Protein AF-C9RCZ6-F1 (afdb_monomer)

Radius of gyration: 12.78 Å; Cα contacts (8 Å, |Δi|>4): 99; chains: 1; bounding box: 27×32×33 Å

Solvent-accessible surface area (backbone atoms only — not comparable to full-atom values): 5476 Å² total; per-residue (Å²): 134,64,62,66,59,31,49,54,52,7,53,53,49,14,51,50,38,60,77,70,67,48,54,63,69,59,54,44,51,55,48,53,49,29,55,73,57,72,38,39,65,66,64,40,53,54,50,32,50,40,36,35,74,65,47,84,93,63,54,72,70,58,26,54,40,31,37,53,51,34,52,51,60,74,66,54,89,61,92,62,55,47,70,51,38,52,48,14,52,55,46,9,52,51,51,45,65,67,75,111

Sequence (100 aa):
MDWEIILREAEGMARCFKQNGVDLNEAKKVLDYYVYKRFDEEAMACYLQTMASNPPLRSKKTQGYYQKLRDLWLNWNTGLKGRDKARAWGWAIRLAKAGG

pLDDT: mean 92.48, std 7.76, range [49.47, 97.88]

Structure (mmCIF, N/CA/C/O backbone):
data_AF-C9RCZ6-F1
#
_entry.id   AF-C9RCZ6-F1
#
loop_
_atom_site.group_PDB
_atom_site.id
_atom_site.type_symbol
_atom_site.label_atom_id
_atom_site.label_alt_id
_atom_s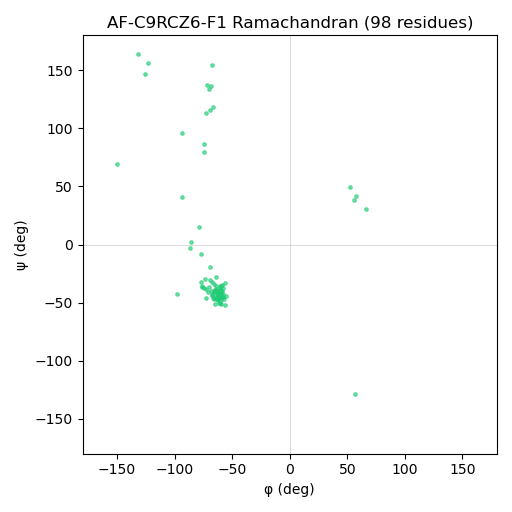ite.label_comp_id
_atom_site.label_asym_id
_atom_site.label_entity_id
_atom_site.label_seq_id
_atom_site.pdbx_PDB_ins_code
_atom_site.Cartn_x
_atom_site.Cartn_y
_atom_site.Cartn_z
_atom_site.occupancy
_atom_site.B_iso_or_equiv
_atom_site.auth_seq_id
_atom_site.auth_comp_id
_atom_site.auth_asym_id
_atom_site.auth_atom_id
_atom_site.pdbx_PDB_model_num
ATOM 1 N N . MET A 1 1 ? 15.276 -0.996 -15.294 1.00 62.69 1 MET A N 1
ATOM 2 C CA . MET A 1 1 ? 14.458 -0.486 -14.175 1.00 62.69 1 MET A CA 1
ATOM 3 C C . MET A 1 1 ? 14.030 0.904 -14.569 1.00 62.69 1 MET A C 1
ATOM 5 O O . MET A 1 1 ? 14.900 1.751 -14.720 1.00 62.69 1 MET A O 1
ATOM 9 N N . ASP A 1 2 ? 12.743 1.092 -14.830 1.00 86.25 2 ASP A N 1
ATOM 10 C CA . ASP A 1 2 ? 12.213 2.366 -15.306 1.00 86.25 2 ASP A CA 1
ATOM 11 C C . ASP A 1 2 ? 11.725 3.183 -14.105 1.00 86.25 2 ASP A C 1
ATOM 13 O O . ASP A 1 2 ? 10.642 2.962 -13.555 1.00 86.25 2 ASP A O 1
ATOM 17 N N . TRP A 1 3 ? 12.602 4.065 -13.630 1.00 92.06 3 TRP A N 1
ATOM 18 C CA . TRP A 1 3 ? 12.314 4.918 -12.483 1.00 92.06 3 TRP A CA 1
ATOM 19 C C . TRP A 1 3 ? 11.174 5.899 -12.756 1.00 92.06 3 TRP A C 1
ATOM 21 O O . TRP A 1 3 ? 10.460 6.243 -11.815 1.00 92.06 3 TRP A O 1
ATOM 31 N N . GLU A 1 4 ? 10.957 6.301 -14.010 1.00 94.44 4 GLU A N 1
ATOM 32 C CA . GLU A 1 4 ? 9.866 7.206 -14.370 1.00 94.44 4 GLU A CA 1
ATOM 33 C C . GLU A 1 4 ? 8.514 6.526 -14.165 1.00 94.44 4 GLU A C 1
ATOM 35 O O . GLU A 1 4 ? 7.620 7.103 -13.546 1.00 94.44 4 GLU A O 1
ATOM 40 N N . ILE A 1 5 ? 8.380 5.261 -14.584 1.00 95.12 5 ILE A N 1
ATOM 41 C CA . ILE A 1 5 ? 7.155 4.486 -14.343 1.00 95.12 5 ILE A CA 1
ATOM 42 C C . ILE A 1 5 ? 6.917 4.316 -12.837 1.00 95.12 5 ILE A C 1
ATOM 44 O O . ILE A 1 5 ? 5.805 4.550 -12.368 1.00 95.12 5 ILE A O 1
ATOM 48 N N . ILE A 1 6 ? 7.948 3.957 -12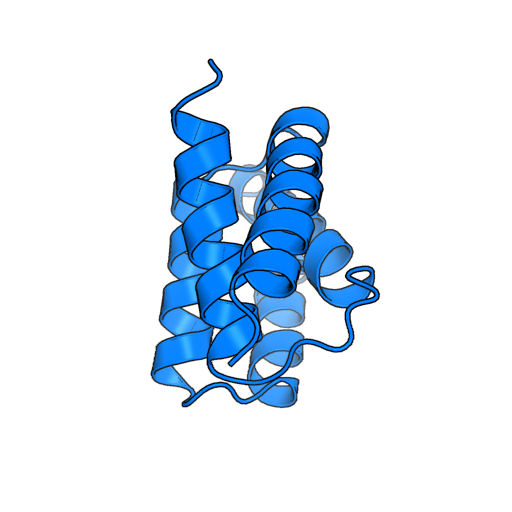.063 1.00 96.50 6 ILE A N 1
ATOM 49 C CA . ILE A 1 6 ? 7.831 3.782 -10.603 1.00 96.50 6 ILE A CA 1
ATOM 50 C C . ILE A 1 6 ? 7.340 5.064 -9.925 1.00 96.50 6 ILE A C 1
ATOM 52 O O . ILE A 1 6 ? 6.460 5.000 -9.065 1.00 96.50 6 ILE A O 1
ATOM 56 N N . LEU A 1 7 ? 7.901 6.218 -10.290 1.00 96.56 7 LEU A N 1
ATOM 57 C CA . LEU A 1 7 ? 7.531 7.502 -9.697 1.00 96.56 7 LEU A CA 1
ATOM 58 C C . LEU A 1 7 ? 6.133 7.951 -10.133 1.00 96.56 7 LEU A C 1
ATOM 60 O O . LEU A 1 7 ? 5.348 8.363 -9.284 1.00 96.56 7 LEU A O 1
ATOM 64 N N . ARG A 1 8 ? 5.770 7.778 -11.409 1.00 96.44 8 ARG A N 1
ATOM 65 C CA . ARG A 1 8 ? 4.421 8.082 -11.909 1.00 96.44 8 ARG A CA 1
ATOM 66 C C . ARG A 1 8 ? 3.344 7.275 -11.180 1.00 96.44 8 ARG A C 1
ATOM 68 O O . ARG A 1 8 ? 2.322 7.819 -10.762 1.00 96.44 8 ARG A O 1
ATOM 75 N N . GLU A 1 9 ? 3.578 5.977 -11.002 1.00 97.19 9 GLU A N 1
ATOM 76 C CA . GLU A 1 9 ? 2.686 5.092 -10.243 1.00 97.19 9 GLU A CA 1
ATOM 77 C C . GLU A 1 9 ? 2.625 5.495 -8.762 1.00 97.19 9 GLU A C 1
ATOM 79 O O . GLU A 1 9 ? 1.549 5.523 -8.159 1.00 97.19 9 GLU A O 1
ATOM 84 N N . ALA A 1 10 ? 3.768 5.873 -8.181 1.00 97.12 10 ALA A N 1
ATOM 85 C CA . ALA A 1 10 ? 3.842 6.356 -6.809 1.00 97.12 10 ALA A CA 1
ATOM 86 C C . ALA A 1 10 ? 3.033 7.642 -6.591 1.00 97.12 10 ALA A C 1
ATOM 88 O O . ALA A 1 10 ? 2.330 7.758 -5.589 1.00 97.12 10 ALA A O 1
ATOM 89 N N . GLU A 1 11 ? 3.097 8.599 -7.515 1.00 96.75 11 GLU A N 1
ATOM 90 C CA . GLU A 1 11 ? 2.312 9.836 -7.462 1.00 96.75 11 GLU A CA 1
ATOM 91 C C . GLU A 1 11 ? 0.809 9.562 -7.529 1.00 96.75 11 GLU A C 1
ATOM 93 O O . GLU A 1 11 ? 0.037 10.132 -6.751 1.00 96.75 11 GLU A O 1
ATOM 98 N N . GLY A 1 12 ? 0.389 8.665 -8.427 1.00 96.12 12 GLY A N 1
ATOM 99 C CA . GLY A 1 12 ? -0.998 8.213 -8.521 1.00 96.12 12 GLY A CA 1
ATOM 100 C C . GLY A 1 12 ? 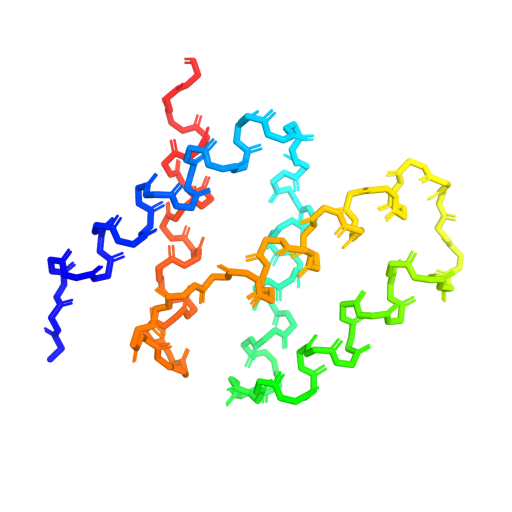-1.487 7.632 -7.197 1.00 96.12 12 GLY A C 1
ATOM 101 O O . GLY A 1 12 ? -2.479 8.104 -6.637 1.00 96.12 12 GLY A O 1
ATOM 102 N N . MET A 1 13 ? -0.734 6.682 -6.642 1.00 97.25 13 MET A N 1
ATOM 103 C CA . MET A 1 13 ? -1.077 6.048 -5.371 1.00 97.25 13 MET A CA 1
ATOM 104 C C . MET A 1 13 ? -1.026 7.031 -4.186 1.00 97.25 13 MET A C 1
ATOM 106 O O . MET A 1 13 ? -1.865 6.964 -3.288 1.00 97.25 13 MET A O 1
ATOM 110 N N . ALA A 1 14 ? -0.112 8.007 -4.194 1.00 97.00 14 ALA A N 1
ATOM 111 C CA . ALA A 1 14 ? -0.048 9.050 -3.169 1.00 97.00 14 ALA A CA 1
ATOM 112 C C . ALA A 1 14 ? -1.323 9.906 -3.143 1.00 97.00 14 ALA A C 1
ATOM 114 O O . ALA A 1 14 ? -1.843 10.209 -2.065 1.00 97.00 14 ALA A O 1
ATOM 115 N N . ARG A 1 15 ? -1.858 10.270 -4.318 1.00 95.62 15 ARG A N 1
ATOM 116 C CA . ARG A 1 15 ? -3.156 10.958 -4.424 1.00 95.62 15 ARG A CA 1
ATOM 117 C C . ARG A 1 15 ? -4.281 10.089 -3.869 1.00 95.62 15 ARG A C 1
ATOM 119 O O . ARG A 1 15 ? -5.085 10.586 -3.082 1.00 95.62 15 ARG A O 1
ATOM 126 N N . CYS A 1 16 ? -4.293 8.797 -4.198 1.00 95.44 16 CYS A N 1
ATOM 127 C CA . CYS A 1 16 ? -5.281 7.858 -3.674 1.00 95.44 16 CYS A CA 1
ATOM 128 C C . CYS A 1 16 ? -5.238 7.752 -2.142 1.00 95.44 16 CYS A C 1
ATOM 130 O O . CYS A 1 16 ? -6.296 7.787 -1.512 1.00 95.44 16 CYS A O 1
ATOM 132 N N . PHE A 1 17 ? -4.051 7.686 -1.524 1.00 94.88 17 PHE A N 1
ATOM 133 C CA . PHE A 1 17 ? -3.926 7.676 -0.061 1.00 94.88 17 PHE A CA 1
ATOM 134 C C . PHE A 1 17 ? -4.537 8.918 0.585 1.00 94.88 17 PHE A C 1
ATOM 136 O O . PHE A 1 17 ? -5.285 8.786 1.556 1.00 94.88 17 PHE A O 1
ATOM 143 N N . LYS A 1 18 ? -4.265 10.108 0.032 1.00 92.62 18 LYS A N 1
ATOM 144 C CA . LYS A 1 18 ? -4.821 11.370 0.541 1.00 92.62 18 LYS A CA 1
ATOM 145 C C . LYS A 1 18 ? -6.339 11.420 0.393 1.00 92.62 18 LYS A C 1
ATOM 147 O O . LYS A 1 18 ? -7.035 11.649 1.375 1.00 92.62 18 LYS A O 1
ATOM 152 N N . GLN A 1 19 ? -6.848 11.151 -0.809 1.00 93.44 19 GLN A N 1
ATOM 153 C CA . GLN A 1 19 ? -8.283 11.206 -1.111 1.00 93.44 19 GLN A CA 1
ATOM 154 C C . GLN A 1 19 ? -9.096 10.229 -0.257 1.00 93.44 19 GLN A C 1
ATOM 156 O O . GLN A 1 19 ? -10.191 10.555 0.189 1.00 93.44 19 GLN A O 1
ATOM 161 N N . ASN A 1 20 ? -8.546 9.045 0.018 1.00 91.12 20 ASN A N 1
ATOM 162 C CA . ASN A 1 20 ? -9.215 8.037 0.834 1.00 91.12 20 ASN A CA 1
ATOM 163 C C . ASN A 1 20 ? -8.968 8.218 2.341 1.00 91.12 20 ASN A C 1
ATOM 165 O O . ASN A 1 20 ? -9.531 7.464 3.141 1.00 91.12 20 ASN A O 1
ATOM 169 N N . GLY A 1 21 ? -8.147 9.188 2.760 1.00 89.12 21 GLY A N 1
ATOM 170 C CA . GLY A 1 21 ? -7.797 9.406 4.165 1.00 89.12 21 GLY A CA 1
ATOM 171 C C . GLY A 1 21 ? -7.172 8.166 4.808 1.00 89.12 21 GLY A C 1
ATOM 172 O O . GLY A 1 21 ? -7.560 7.780 5.910 1.00 89.12 21 GLY A O 1
ATOM 173 N N . VAL A 1 22 ? -6.287 7.482 4.081 1.00 89.56 22 VAL A N 1
ATOM 174 C CA . VAL A 1 22 ? -5.583 6.286 4.558 1.00 89.56 22 VAL A CA 1
ATOM 175 C C . VAL A 1 22 ? -4.539 6.673 5.605 1.00 89.56 22 VAL A C 1
ATOM 177 O O . VAL A 1 22 ? -3.780 7.622 5.417 1.00 89.56 22 VAL A O 1
ATOM 180 N N . ASP A 1 23 ? -4.452 5.902 6.689 1.00 93.50 23 ASP A N 1
ATOM 181 C CA . ASP A 1 23 ? -3.359 6.038 7.652 1.00 93.50 23 ASP A CA 1
ATOM 182 C C . ASP A 1 23 ? -2.037 5.559 7.027 1.00 93.50 23 ASP A C 1
ATOM 184 O O . ASP A 1 23 ? -1.861 4.382 6.696 1.00 93.50 23 ASP A O 1
ATOM 188 N N . LEU A 1 24 ? -1.085 6.481 6.869 1.00 95.06 24 LEU A N 1
ATOM 189 C CA . LEU A 1 24 ? 0.201 6.204 6.228 1.00 95.06 24 LEU A CA 1
ATOM 190 C C . LEU A 1 24 ? 1.113 5.282 7.054 1.00 95.06 24 LEU A C 1
ATOM 192 O O . LEU A 1 24 ? 2.028 4.675 6.494 1.00 95.06 24 LEU A O 1
ATOM 196 N N . ASN A 1 25 ? 0.887 5.143 8.363 1.00 95.00 25 ASN A N 1
ATOM 197 C CA . ASN A 1 25 ? 1.585 4.149 9.178 1.00 95.00 25 ASN A CA 1
ATOM 198 C C . ASN A 1 25 ? 1.043 2.742 8.911 1.00 95.00 25 ASN A C 1
ATOM 200 O O . ASN A 1 25 ? 1.828 1.797 8.840 1.00 95.00 25 ASN A O 1
ATOM 204 N N . GLU A 1 26 ? -0.268 2.592 8.704 1.00 95.38 26 GLU A N 1
ATOM 205 C CA . GLU A 1 26 ? -0.846 1.314 8.268 1.00 95.38 26 GLU A CA 1
ATOM 206 C C . GLU A 1 26 ? -0.417 0.976 6.832 1.00 95.38 26 GLU A C 1
ATOM 208 O O . GLU A 1 26 ? 0.001 -0.151 6.569 1.00 95.38 26 GLU A O 1
ATOM 213 N N . ALA A 1 27 ? -0.374 1.962 5.926 1.00 96.38 27 ALA A N 1
ATOM 214 C CA . ALA A 1 27 ? 0.178 1.779 4.580 1.00 96.38 27 ALA A CA 1
ATOM 215 C C . ALA A 1 27 ? 1.650 1.320 4.602 1.00 96.38 27 ALA A C 1
ATOM 217 O O . ALA A 1 27 ? 2.068 0.522 3.760 1.00 96.38 27 ALA A O 1
ATOM 218 N N . LYS A 1 2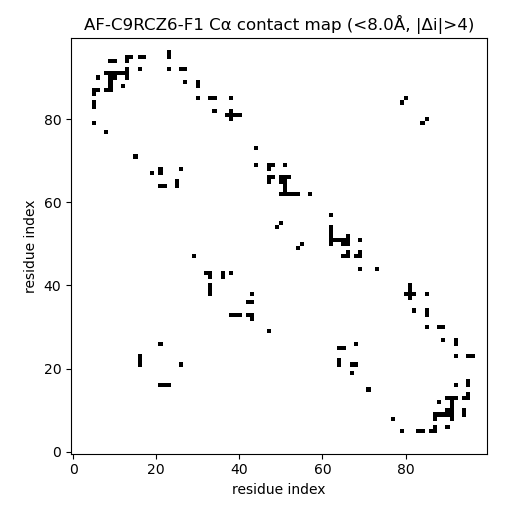8 ? 2.444 1.793 5.572 1.00 97.50 28 LYS A N 1
ATOM 219 C CA . LYS A 1 28 ? 3.825 1.331 5.767 1.00 97.50 28 LYS A CA 1
ATOM 220 C C . LYS A 1 28 ? 3.879 -0.124 6.238 1.00 97.50 28 LYS A C 1
ATOM 222 O O . LYS A 1 28 ? 4.658 -0.889 5.688 1.00 97.50 28 LYS A O 1
ATOM 227 N N . LYS A 1 29 ? 3.036 -0.537 7.189 1.00 96.12 29 LYS A N 1
ATOM 228 C CA . LYS A 1 29 ? 2.982 -1.943 7.642 1.00 96.12 29 LYS A CA 1
ATOM 229 C C . LYS A 1 29 ? 2.618 -2.900 6.507 1.00 96.12 29 LYS A C 1
ATOM 231 O O . LYS A 1 29 ? 3.188 -3.980 6.408 1.00 96.12 29 LYS A O 1
ATOM 236 N N . VAL A 1 30 ? 1.704 -2.476 5.634 1.00 95.94 30 VAL A N 1
ATOM 237 C CA . VAL A 1 30 ? 1.340 -3.176 4.394 1.00 95.94 30 VAL A CA 1
ATOM 238 C C . VAL A 1 30 ? 2.573 -3.376 3.500 1.00 95.94 30 VAL A C 1
ATOM 240 O O . VAL A 1 30 ? 2.840 -4.496 3.069 1.00 95.94 30 VAL A O 1
ATOM 243 N N . LEU A 1 31 ? 3.387 -2.335 3.296 1.00 97.56 31 LEU A N 1
ATOM 244 C CA . LEU A 1 31 ? 4.657 -2.454 2.571 1.00 97.56 31 LEU A CA 1
ATOM 245 C C . LEU A 1 31 ? 5.646 -3.398 3.267 1.00 97.56 31 LEU A C 1
ATOM 247 O O . LEU A 1 31 ? 6.226 -4.262 2.613 1.00 97.56 31 LEU A O 1
ATOM 251 N N . ASP A 1 32 ? 5.836 -3.242 4.576 1.00 97.75 32 ASP A N 1
ATOM 252 C CA . ASP A 1 32 ? 6.779 -4.048 5.354 1.00 97.75 32 ASP A CA 1
ATOM 253 C C . ASP A 1 32 ? 6.412 -5.542 5.282 1.00 97.75 32 ASP A C 1
ATOM 255 O O . ASP A 1 32 ? 7.291 -6.386 5.103 1.00 97.75 32 ASP A O 1
ATOM 259 N N . TYR A 1 33 ? 5.116 -5.878 5.327 1.00 97.00 33 TYR A N 1
ATOM 260 C CA . TYR A 1 33 ? 4.633 -7.247 5.129 1.00 97.00 33 TY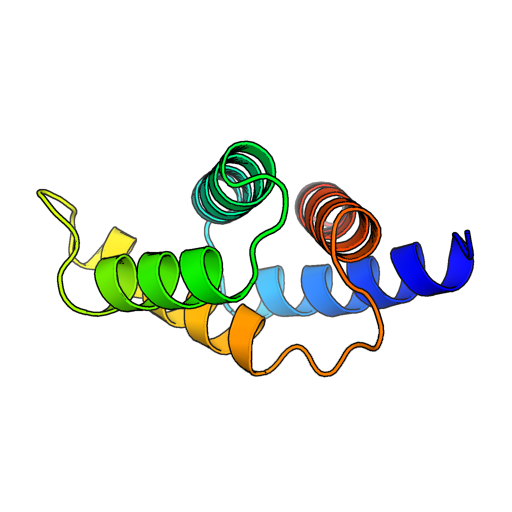R A CA 1
ATOM 261 C C . TYR A 1 33 ? 4.945 -7.771 3.723 1.00 97.00 33 TYR A C 1
ATOM 263 O O . TYR A 1 33 ? 5.469 -8.877 3.583 1.00 97.00 33 TYR A O 1
ATOM 271 N N . TYR A 1 34 ? 4.668 -6.978 2.684 1.00 97.44 34 TYR A N 1
ATOM 272 C CA . TYR A 1 34 ? 4.946 -7.365 1.300 1.00 97.44 34 TYR A CA 1
ATOM 273 C C . TYR A 1 34 ? 6.440 -7.646 1.080 1.00 97.44 34 TYR A C 1
ATOM 275 O O . TYR A 1 34 ? 6.813 -8.647 0.468 1.00 97.44 34 TYR A O 1
ATOM 283 N N . VAL A 1 35 ? 7.310 -6.807 1.650 1.00 97.62 35 VAL A N 1
ATOM 284 C CA . VAL A 1 35 ? 8.768 -7.002 1.632 1.00 97.62 35 VAL A CA 1
ATOM 285 C C . VAL A 1 35 ? 9.164 -8.259 2.411 1.00 97.62 35 VAL A C 1
ATOM 287 O O . VAL A 1 35 ? 9.943 -9.069 1.907 1.00 97.62 35 VAL A O 1
ATOM 290 N N . TYR A 1 36 ? 8.612 -8.459 3.611 1.00 97.19 36 TYR A N 1
ATOM 291 C CA . TYR A 1 36 ? 8.872 -9.635 4.447 1.00 97.19 36 TYR A CA 1
ATOM 292 C C . TYR A 1 36 ? 8.497 -10.945 3.741 1.00 97.19 36 TYR A C 1
ATOM 294 O O . TYR A 1 36 ? 9.253 -11.917 3.786 1.00 97.19 36 TYR A O 1
ATOM 302 N N . LYS A 1 37 ? 7.378 -10.957 3.010 1.00 97.38 37 LYS A N 1
ATOM 303 C CA . LYS A 1 37 ? 6.943 -12.079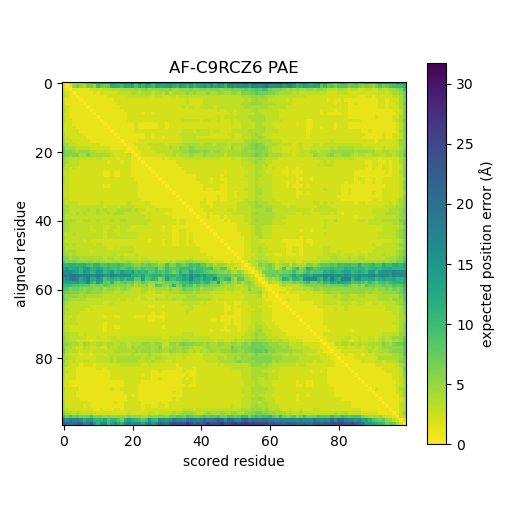 2.167 1.00 97.38 37 LYS A CA 1
ATOM 304 C C . LYS A 1 37 ? 7.662 -12.162 0.820 1.00 97.38 37 LYS A C 1
ATOM 306 O O . LYS A 1 37 ? 7.224 -12.895 -0.055 1.00 97.38 37 LYS A O 1
ATOM 311 N N . ARG A 1 38 ? 8.787 -11.458 0.648 1.00 96.75 38 ARG A N 1
ATOM 312 C CA . ARG A 1 38 ? 9.607 -11.475 -0.575 1.00 96.75 38 ARG A CA 1
ATOM 313 C C . ARG A 1 38 ? 8.813 -11.107 -1.831 1.00 96.75 38 ARG A C 1
ATOM 315 O O . ARG A 1 38 ? 9.088 -11.625 -2.909 1.00 96.75 38 ARG A O 1
ATOM 322 N N . PHE A 1 39 ? 7.900 -10.150 -1.688 1.00 96.12 39 PHE A N 1
ATOM 323 C CA . PHE A 1 39 ? 7.070 -9.603 -2.759 1.00 96.12 39 PHE A CA 1
ATOM 324 C C . PHE A 1 39 ? 6.062 -10.590 -3.362 1.00 96.12 39 PHE A C 1
ATOM 326 O O . PHE A 1 39 ? 5.725 -10.502 -4.541 1.00 96.12 39 PHE A O 1
ATOM 333 N N . ASP A 1 40 ? 5.587 -11.525 -2.548 1.00 96.06 40 ASP A N 1
ATOM 334 C CA . ASP A 1 40 ? 4.510 -12.441 -2.902 1.00 96.06 40 ASP A CA 1
ATOM 335 C C . ASP A 1 40 ? 3.159 -11.699 -2.925 1.00 96.06 40 ASP A C 1
ATOM 337 O O . ASP A 1 40 ? 2.675 -11.217 -1.895 1.00 96.06 40 ASP A O 1
ATOM 341 N N . GLU A 1 41 ? 2.568 -11.566 -4.116 1.00 93.31 41 GLU A N 1
ATOM 342 C CA . GLU A 1 41 ? 1.301 -10.852 -4.314 1.00 93.31 41 GLU A CA 1
ATOM 343 C C . GLU A 1 41 ? 0.084 -11.628 -3.790 1.00 93.31 41 GLU A C 1
ATOM 345 O O . GLU A 1 41 ? -0.875 -11.003 -3.331 1.00 93.31 41 GLU A O 1
ATOM 350 N N . GLU A 1 42 ? 0.126 -12.961 -3.783 1.00 94.50 42 GLU A N 1
ATOM 351 C CA . GLU A 1 42 ? -0.958 -13.793 -3.253 1.00 94.50 42 GLU A CA 1
ATOM 352 C C . GLU A 1 42 ? -0.985 -13.726 -1.726 1.00 94.50 42 GLU A C 1
ATOM 354 O O . GLU A 1 42 ? -2.033 -13.469 -1.122 1.00 94.50 42 GLU A O 1
ATOM 359 N N . ALA A 1 43 ? 0.185 -13.856 -1.089 1.00 95.44 43 ALA A N 1
ATOM 360 C CA . ALA A 1 43 ? 0.320 -13.668 0.353 1.00 95.44 43 ALA A CA 1
ATOM 361 C C . ALA A 1 43 ? -0.138 -12.264 0.769 1.00 95.44 43 ALA A C 1
ATOM 363 O O . ALA A 1 43 ? -0.781 -12.094 1.808 1.00 95.44 43 ALA A O 1
ATOM 364 N N . MET A 1 44 ? 0.155 -11.260 -0.060 1.00 95.50 44 MET A N 1
ATOM 365 C CA . MET A 1 44 ? -0.261 -9.885 0.177 1.00 95.50 44 MET A CA 1
ATOM 366 C C . MET A 1 44 ? -1.776 -9.698 0.092 1.00 95.50 44 MET A C 1
ATOM 368 O O . MET A 1 44 ? -2.374 -9.080 0.978 1.00 95.50 44 MET A O 1
ATOM 372 N N . ALA A 1 45 ? -2.408 -10.257 -0.942 1.00 93.81 45 ALA A N 1
ATOM 373 C CA . ALA A 1 45 ? -3.856 -10.225 -1.098 1.00 93.81 45 ALA A CA 1
ATOM 374 C C . ALA A 1 45 ? -4.555 -10.919 0.083 1.00 93.81 45 ALA A C 1
ATOM 376 O O . ALA A 1 45 ? -5.485 -10.359 0.668 1.00 93.81 45 ALA A O 1
ATOM 377 N N . CYS A 1 46 ? -4.056 -12.088 0.498 1.00 94.62 46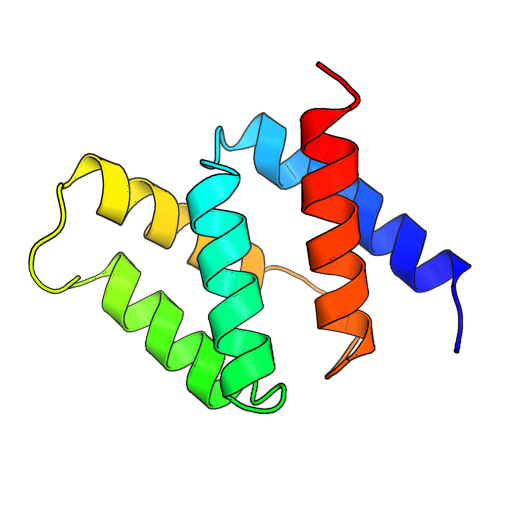 CYS A N 1
ATOM 378 C CA . CYS A 1 46 ? -4.574 -12.825 1.650 1.00 94.62 46 CYS A CA 1
ATOM 379 C C . CYS A 1 46 ? -4.438 -12.027 2.959 1.00 94.62 46 CYS A C 1
ATOM 381 O O . CYS A 1 46 ? -5.387 -11.934 3.746 1.00 94.62 46 CYS A O 1
ATOM 383 N N . TYR A 1 47 ? -3.286 -11.388 3.176 1.00 94.44 47 TYR A N 1
ATOM 384 C CA . TYR A 1 47 ? -3.049 -10.538 4.341 1.00 94.44 47 TYR A CA 1
ATOM 385 C C . TYR A 1 47 ? -4.013 -9.350 4.396 1.00 94.44 47 TYR A C 1
ATOM 387 O O . TYR A 1 47 ? -4.674 -9.137 5.414 1.00 94.44 47 TYR A O 1
ATOM 395 N N . LEU A 1 48 ? -4.141 -8.606 3.296 1.00 95.06 48 LEU A N 1
ATOM 396 C CA . LEU A 1 48 ? -5.041 -7.457 3.213 1.00 95.06 48 LEU A CA 1
ATOM 397 C C . LEU A 1 48 ? -6.503 -7.865 3.402 1.00 95.06 48 LEU A C 1
ATOM 399 O O . LEU A 1 48 ? -7.226 -7.203 4.143 1.00 95.06 48 LEU A O 1
ATOM 403 N N . GLN A 1 49 ? -6.926 -8.979 2.799 1.00 94.94 49 GLN A N 1
ATOM 404 C CA . GLN A 1 49 ? -8.267 -9.528 2.988 1.00 94.94 49 GLN A CA 1
ATOM 405 C C . GLN A 1 49 ? -8.529 -9.889 4.455 1.00 94.94 49 GLN A C 1
ATOM 407 O O . GLN A 1 49 ? -9.557 -9.503 5.013 1.00 94.94 49 GLN A O 1
ATOM 412 N N . THR A 1 50 ? -7.582 -10.568 5.103 1.00 93.38 50 THR A N 1
ATOM 413 C CA . THR A 1 50 ? -7.686 -10.934 6.522 1.00 93.38 50 THR A CA 1
ATOM 414 C C . THR A 1 50 ? -7.815 -9.690 7.398 1.00 93.38 50 THR A C 1
ATOM 416 O O . THR A 1 50 ? -8.726 -9.601 8.219 1.00 93.38 50 THR A O 1
ATOM 419 N N . MET A 1 51 ? -6.963 -8.685 7.186 1.00 93.19 51 MET A N 1
ATOM 420 C CA . MET A 1 51 ? -6.979 -7.453 7.978 1.00 93.19 51 MET A CA 1
ATOM 421 C C . MET A 1 51 ? -8.222 -6.584 7.722 1.00 93.19 51 MET A C 1
ATOM 423 O O . MET A 1 51 ? -8.678 -5.882 8.625 1.00 93.19 51 MET A O 1
ATOM 427 N N . ALA A 1 52 ? -8.783 -6.633 6.513 1.00 92.19 52 ALA A N 1
ATOM 428 C CA . ALA A 1 52 ? -9.993 -5.905 6.139 1.00 92.19 52 ALA A CA 1
ATOM 429 C C . ALA A 1 52 ? -11.277 -6.548 6.695 1.00 92.19 52 ALA A C 1
ATOM 431 O O . ALA A 1 52 ? -12.219 -5.837 7.061 1.00 92.19 52 ALA A O 1
ATOM 432 N N . SER A 1 53 ? -11.336 -7.881 6.766 1.00 89.94 53 SER A N 1
ATOM 433 C CA . SER A 1 53 ? -12.544 -8.618 7.161 1.00 89.94 53 SER A CA 1
ATOM 434 C C . SER A 1 53 ? -12.557 -9.048 8.625 1.00 89.94 53 SER A C 1
ATOM 436 O O . SER A 1 53 ? -13.593 -8.924 9.272 1.00 89.94 53 SER A O 1
ATOM 438 N N . ASN A 1 54 ? -11.436 -9.538 9.153 1.00 86.31 54 ASN A N 1
ATOM 439 C CA . ASN A 1 54 ? -11.357 -10.075 10.510 1.00 86.31 54 ASN A CA 1
ATOM 440 C C . ASN A 1 54 ? -9.951 -9.876 11.110 1.00 86.31 54 ASN A C 1
ATOM 442 O O . ASN A 1 54 ? -9.196 -10.841 11.265 1.00 86.31 54 ASN A O 1
ATOM 446 N N . PRO A 1 55 ? -9.547 -8.627 11.408 1.00 83.00 55 PRO A N 1
ATOM 447 C CA . PRO A 1 55 ? -8.219 -8.371 11.938 1.00 83.00 55 PRO A CA 1
ATOM 448 C C . PRO A 1 55 ? -8.093 -8.895 13.380 1.00 83.00 55 PRO A C 1
ATOM 450 O O . PRO A 1 55 ? -8.942 -8.588 14.221 1.00 83.00 55 PRO A O 1
ATOM 453 N N . PRO A 1 56 ? -7.007 -9.607 13.725 1.00 78.19 56 PRO A N 1
ATOM 454 C CA . PRO A 1 56 ? -6.782 -10.044 15.097 1.00 78.19 56 PRO A CA 1
ATOM 455 C C . PRO A 1 56 ? -6.521 -8.831 16.004 1.00 78.19 56 PRO A C 1
ATOM 457 O O . PRO A 1 56 ? -5.553 -8.095 15.805 1.00 78.19 56 PRO A O 1
ATOM 460 N N . LEU A 1 57 ? -7.388 -8.625 17.005 1.00 68.44 57 LEU A N 1
ATOM 461 C CA . LEU A 1 57 ? -7.243 -7.623 18.077 1.00 68.44 57 LEU A CA 1
ATOM 462 C C . LEU A 1 57 ? -6.984 -6.183 17.580 1.00 68.44 57 LEU A C 1
ATOM 464 O O . LEU A 1 57 ? -6.064 -5.501 18.039 1.00 68.44 57 LEU A O 1
ATOM 468 N N . ARG A 1 58 ? -7.792 -5.688 16.633 1.00 76.56 58 ARG A N 1
ATOM 469 C CA . ARG A 1 58 ? -7.721 -4.294 16.152 1.00 76.56 58 ARG A CA 1
ATOM 470 C C . ARG A 1 58 ? -9.043 -3.554 16.313 1.00 76.56 58 ARG A C 1
ATOM 472 O O . ARG A 1 58 ? -10.115 -4.145 16.342 1.00 76.56 58 ARG A O 1
ATOM 479 N N . SER A 1 59 ? -8.955 -2.226 16.388 1.00 81.44 59 SER A N 1
ATOM 480 C CA . SER A 1 59 ? -10.134 -1.359 16.397 1.00 81.44 59 SER A CA 1
ATOM 481 C C . SER A 1 59 ? -10.868 -1.395 15.048 1.00 81.44 59 SER A C 1
ATOM 483 O O . SER A 1 59 ? -10.240 -1.575 14.000 1.00 81.44 59 SER A O 1
ATOM 485 N N . LYS A 1 60 ? -12.180 -1.110 15.049 1.00 82.31 60 LYS A N 1
ATOM 486 C CA . LYS A 1 60 ? -12.972 -0.935 13.813 1.00 82.31 60 LYS A CA 1
ATOM 487 C C . LYS A 1 60 ? -12.399 0.154 12.897 1.00 82.31 60 LYS A C 1
ATOM 489 O O . LYS A 1 60 ? -12.444 0.030 11.679 1.00 82.31 60 LYS A O 1
ATOM 494 N N . LYS A 1 61 ? -11.810 1.207 13.478 1.00 84.38 61 LYS A N 1
ATOM 495 C CA . LYS A 1 61 ? -11.141 2.278 12.724 1.00 84.38 61 LYS A CA 1
ATOM 496 C C . LYS A 1 61 ? -9.942 1.736 11.943 1.00 84.38 61 LYS A C 1
ATOM 498 O O . LYS A 1 61 ? -9.812 2.003 10.754 1.00 84.38 61 LYS A O 1
ATOM 503 N N . THR A 1 62 ? -9.102 0.935 12.598 1.00 85.94 62 THR A N 1
ATOM 504 C CA . THR A 1 62 ? -7.959 0.273 11.955 1.00 85.94 62 THR A CA 1
ATOM 505 C C . THR A 1 62 ? -8.423 -0.669 10.848 1.00 85.94 62 THR A C 1
ATOM 507 O O . THR A 1 62 ? -7.878 -0.619 9.753 1.00 85.94 62 THR A O 1
ATOM 510 N N . GLN A 1 63 ? -9.467 -1.466 11.093 1.00 90.25 63 GLN A N 1
ATOM 511 C CA . GLN A 1 63 ? -10.071 -2.325 10.070 1.00 90.25 63 GLN A CA 1
ATOM 512 C C . GLN A 1 63 ? -10.509 -1.526 8.831 1.00 90.25 63 GLN A C 1
ATOM 514 O O . GLN A 1 63 ? -10.203 -1.921 7.708 1.00 90.25 63 GLN A O 1
ATOM 519 N N . GLY A 1 64 ? -11.150 -0.369 9.027 1.00 89.62 64 GLY A N 1
ATOM 520 C CA . GLY A 1 64 ? -11.550 0.520 7.933 1.00 89.62 64 GLY A CA 1
ATOM 521 C C . GLY A 1 64 ? -10.371 1.031 7.097 1.00 89.62 64 GLY A C 1
ATOM 522 O O . GLY A 1 64 ? -10.485 1.139 5.877 1.00 89.62 64 GLY A O 1
ATOM 523 N N . TYR A 1 65 ? -9.208 1.287 7.708 1.00 92.38 65 TYR A N 1
ATOM 524 C CA . TYR A 1 65 ? -7.997 1.608 6.943 1.00 92.38 65 TYR A CA 1
ATOM 525 C C . TYR A 1 65 ? -7.522 0.427 6.095 1.00 92.38 65 TYR A C 1
ATOM 527 O O . TYR A 1 65 ? -7.182 0.628 4.932 1.00 92.38 65 TYR A O 1
ATOM 535 N N . TYR A 1 66 ? -7.548 -0.797 6.628 1.00 93.44 66 TYR A N 1
ATOM 536 C CA . TYR A 1 66 ? -7.168 -1.988 5.861 1.00 93.44 66 TYR A CA 1
ATOM 537 C C . TYR A 1 66 ? -8.147 -2.318 4.734 1.00 93.44 66 TYR A C 1
ATOM 539 O O . TYR A 1 66 ? -7.703 -2.774 3.687 1.00 93.44 66 TYR A O 1
ATOM 547 N N . GLN A 1 67 ? -9.444 -2.036 4.893 1.00 94.19 67 GLN A N 1
ATOM 548 C CA . GLN A 1 67 ? -10.418 -2.142 3.799 1.00 94.19 67 GLN A CA 1
ATOM 549 C C . GLN A 1 67 ? -10.038 -1.221 2.638 1.00 94.19 67 GLN A C 1
ATOM 551 O O . GLN A 1 67 ? -9.855 -1.687 1.519 1.00 94.19 67 GLN A O 1
ATOM 556 N N . LYS A 1 68 ? -9.786 0.062 2.925 1.00 94.81 68 LYS A N 1
ATOM 557 C CA . LYS A 1 68 ? -9.338 1.026 1.910 1.00 94.81 68 LYS A CA 1
ATOM 558 C C . LYS A 1 68 ? -8.019 0.607 1.266 1.00 94.81 68 LYS A C 1
ATOM 560 O O . LYS A 1 68 ? -7.876 0.675 0.054 1.00 94.81 68 LYS A O 1
ATOM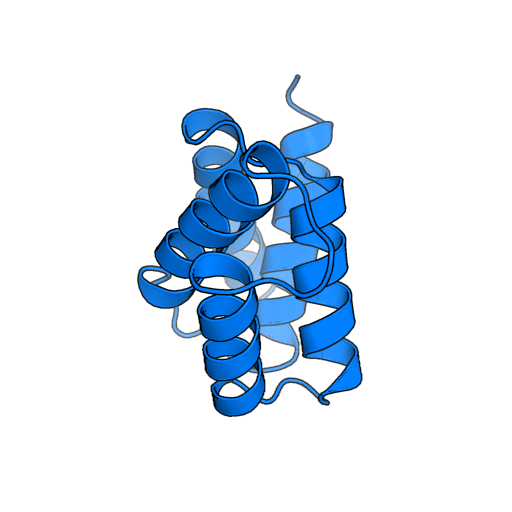 565 N N . LEU A 1 69 ? -7.053 0.160 2.068 1.00 95.94 69 LEU A N 1
ATOM 566 C CA . LEU A 1 69 ? -5.754 -0.301 1.576 1.00 95.94 69 LEU A CA 1
ATOM 567 C C . LEU A 1 69 ? -5.874 -1.539 0.686 1.00 95.94 69 LEU A C 1
ATOM 569 O O . LEU A 1 69 ? -5.193 -1.612 -0.332 1.00 95.94 69 LEU A O 1
ATOM 573 N N . ARG A 1 70 ? -6.751 -2.482 1.042 1.00 96.00 70 ARG A N 1
ATOM 574 C CA . ARG A 1 70 ? -7.069 -3.645 0.213 1.00 96.00 70 ARG A CA 1
ATOM 575 C C . ARG A 1 70 ? -7.652 -3.207 -1.121 1.00 96.00 70 ARG A C 1
ATOM 577 O O . ARG A 1 70 ? -7.168 -3.641 -2.158 1.00 96.00 70 ARG A O 1
ATOM 584 N N . ASP A 1 71 ? -8.656 -2.342 -1.089 1.00 95.31 71 ASP A N 1
ATOM 585 C CA . ASP A 1 71 ? -9.345 -1.909 -2.300 1.00 95.31 71 ASP A CA 1
ATOM 586 C C . ASP A 1 71 ? -8.391 -1.120 -3.212 1.00 95.31 71 ASP A C 1
ATOM 588 O O . ASP A 1 71 ? -8.374 -1.342 -4.419 1.00 95.31 71 ASP A O 1
ATOM 592 N N . LEU A 1 72 ? -7.523 -0.274 -2.646 1.00 95.69 72 LEU A N 1
ATOM 593 C CA . LEU A 1 72 ? -6.462 0.400 -3.400 1.00 95.69 72 LEU A CA 1
ATOM 594 C C . LEU A 1 72 ? -5.454 -0.584 -3.994 1.00 95.69 72 LEU A C 1
ATOM 596 O O . LEU A 1 72 ? -5.080 -0.427 -5.148 1.00 95.69 72 LEU A O 1
ATOM 600 N N . TRP A 1 73 ? -5.019 -1.590 -3.234 1.00 95.19 73 TRP A N 1
ATOM 601 C CA . TRP A 1 73 ? -4.059 -2.587 -3.711 1.00 95.19 73 TRP A CA 1
ATOM 602 C C . TRP A 1 73 ? -4.620 -3.429 -4.860 1.00 95.19 73 TRP A C 1
ATOM 604 O O . TRP A 1 73 ? -3.934 -3.630 -5.861 1.00 95.19 73 TRP A O 1
ATOM 614 N N . LEU A 1 74 ? -5.859 -3.910 -4.725 1.00 92.69 74 LEU A N 1
ATOM 615 C CA . LEU A 1 74 ? -6.518 -4.750 -5.728 1.00 92.69 74 LEU A CA 1
ATOM 616 C C . LEU A 1 74 ? -6.877 -3.967 -6.995 1.00 92.69 74 LEU A C 1
ATOM 618 O O . LEU A 1 74 ? -6.750 -4.500 -8.092 1.00 92.69 74 LEU A O 1
ATOM 622 N N . ASN A 1 75 ? -7.278 -2.702 -6.854 1.00 93.81 75 ASN A N 1
ATOM 623 C CA . ASN A 1 75 ? -7.609 -1.841 -7.991 1.00 93.81 75 ASN A CA 1
ATOM 624 C C . ASN A 1 75 ? -6.386 -1.126 -8.584 1.00 93.81 75 ASN A C 1
ATOM 626 O O . ASN A 1 75 ? -6.531 -0.332 -9.516 1.00 93.81 75 ASN A O 1
ATOM 630 N N . TRP A 1 76 ? -5.180 -1.380 -8.066 1.00 94.25 76 TRP A N 1
ATOM 631 C CA . TRP A 1 76 ? -3.963 -0.793 -8.611 1.00 94.25 76 TRP A CA 1
ATOM 632 C C . TRP A 1 76 ? -3.590 -1.474 -9.928 1.00 94.25 76 TRP A C 1
ATOM 634 O O . TRP A 1 76 ? -2.801 -2.420 -9.970 1.00 94.25 76 TRP A O 1
ATOM 644 N N . ASN A 1 77 ? -4.171 -0.973 -11.016 1.00 89.62 77 ASN A N 1
ATOM 645 C CA . ASN A 1 77 ? -3.909 -1.444 -12.368 1.00 89.62 77 ASN A CA 1
ATOM 646 C C . ASN A 1 77 ? -2.537 -0.958 -12.860 1.00 89.62 77 ASN A C 1
ATOM 648 O O . ASN A 1 77 ? -2.432 0.030 -13.583 1.00 89.62 77 ASN A O 1
ATOM 652 N N . THR A 1 78 ? -1.484 -1.641 -12.422 1.00 91.69 78 THR A N 1
ATOM 653 C CA . THR A 1 78 ? -0.100 -1.338 -12.781 1.00 91.69 78 THR A CA 1
ATOM 654 C C . THR A 1 78 ? 0.598 -2.564 -13.360 1.00 91.69 78 THR A C 1
ATOM 656 O O . THR A 1 78 ? 0.354 -3.697 -12.946 1.00 91.69 78 THR A O 1
ATOM 659 N N . GLY A 1 79 ? 1.517 -2.338 -14.300 1.00 92.44 79 GLY A N 1
ATOM 660 C CA . GLY A 1 79 ? 2.432 -3.377 -14.781 1.00 92.44 79 GLY A CA 1
ATOM 661 C C . GLY A 1 79 ? 3.585 -3.670 -13.814 1.00 92.44 79 GLY A C 1
ATOM 662 O O . GLY A 1 79 ? 4.343 -4.615 -14.037 1.00 92.44 79 GLY A O 1
ATOM 663 N N . LEU A 1 80 ? 3.743 -2.869 -12.751 1.00 93.88 80 LEU A N 1
ATOM 664 C CA . LEU A 1 80 ? 4.792 -3.062 -11.755 1.00 93.88 80 LEU A CA 1
ATOM 665 C C . LEU A 1 80 ? 4.541 -4.326 -10.937 1.00 93.88 80 LEU A C 1
ATOM 667 O O . LEU A 1 80 ? 3.437 -4.568 -10.456 1.00 93.88 80 LEU A O 1
ATOM 671 N N . LYS A 1 81 ? 5.606 -5.095 -10.709 1.00 93.25 81 LYS A N 1
ATOM 672 C CA . LYS A 1 81 ? 5.580 -6.310 -9.890 1.00 93.25 81 LYS A CA 1
ATOM 673 C C . LYS A 1 81 ? 6.723 -6.311 -8.895 1.00 93.25 81 LYS A C 1
ATOM 675 O O . LYS A 1 81 ? 7.698 -5.563 -9.026 1.00 93.25 81 LYS A O 1
ATOM 680 N N . GLY A 1 82 ? 6.615 -7.176 -7.895 1.00 95.06 82 GLY A N 1
ATOM 681 C CA . GLY A 1 82 ? 7.728 -7.479 -7.011 1.00 95.06 82 GLY A CA 1
ATOM 682 C C . GLY A 1 82 ? 8.309 -6.235 -6.320 1.00 95.06 82 GLY A C 1
ATOM 683 O O . GLY A 1 82 ? 7.590 -5.403 -5.757 1.00 95.06 82 GLY A O 1
ATOM 684 N N . ARG A 1 83 ? 9.635 -6.080 -6.428 1.00 96.06 83 ARG A N 1
ATOM 685 C CA . ARG A 1 83 ? 10.399 -4.953 -5.864 1.00 96.06 83 ARG A CA 1
ATOM 686 C C . ARG A 1 83 ? 9.973 -3.590 -6.398 1.00 96.06 83 ARG A C 1
ATOM 688 O O . ARG A 1 83 ? 10.006 -2.625 -5.640 1.00 96.06 83 ARG A O 1
ATOM 695 N N . ASP A 1 84 ? 9.590 -3.484 -7.665 1.00 96.50 84 ASP A N 1
ATOM 696 C CA . ASP A 1 84 ? 9.278 -2.183 -8.265 1.00 96.50 84 ASP A CA 1
ATOM 697 C C . ASP A 1 84 ? 7.911 -1.670 -7.801 1.00 96.50 84 ASP A C 1
ATOM 699 O O . ASP A 1 84 ? 7.785 -0.496 -7.454 1.00 96.50 84 ASP A O 1
ATOM 703 N N . LYS A 1 85 ? 6.933 -2.569 -7.630 1.00 96.38 85 LYS A N 1
ATOM 704 C CA . LYS A 1 85 ? 5.650 -2.257 -6.973 1.00 96.38 85 LYS A CA 1
ATOM 705 C C . LYS A 1 85 ? 5.860 -1.816 -5.519 1.00 96.38 85 LYS A C 1
ATOM 707 O O . LYS A 1 85 ? 5.290 -0.819 -5.079 1.00 96.38 85 LYS A O 1
ATOM 712 N N . ALA A 1 86 ? 6.755 -2.494 -4.792 1.00 97.06 86 ALA A N 1
ATOM 713 C CA . ALA A 1 86 ? 7.129 -2.110 -3.428 1.00 97.06 86 ALA A CA 1
ATOM 714 C C . ALA A 1 86 ? 7.799 -0.723 -3.369 1.00 97.06 86 ALA A C 1
ATOM 716 O O . ALA A 1 86 ? 7.495 0.083 -2.488 1.00 97.06 86 ALA A O 1
ATOM 717 N N . ARG A 1 87 ? 8.684 -0.412 -4.326 1.00 97.56 87 ARG A N 1
ATOM 718 C CA . ARG A 1 87 ? 9.309 0.914 -4.450 1.00 97.56 87 ARG A CA 1
ATOM 719 C C . ARG A 1 87 ? 8.281 1.999 -4.727 1.00 97.56 87 ARG A C 1
ATOM 721 O O . ARG A 1 87 ? 8.322 3.025 -4.052 1.00 97.56 87 ARG A O 1
ATOM 728 N N . ALA A 1 88 ? 7.372 1.769 -5.674 1.00 97.88 88 ALA A N 1
ATOM 729 C CA . ALA A 1 88 ? 6.316 2.720 -6.005 1.00 97.88 88 ALA A CA 1
ATOM 730 C C . ALA A 1 88 ? 5.433 3.003 -4.781 1.00 97.88 88 ALA A C 1
ATOM 732 O O . ALA A 1 88 ? 5.216 4.157 -4.428 1.00 97.88 88 ALA A O 1
ATOM 733 N N . TRP A 1 89 ? 5.030 1.965 -4.043 1.00 97.81 89 TRP A N 1
ATOM 734 C CA . TRP A 1 89 ? 4.261 2.125 -2.806 1.00 97.81 89 TRP A CA 1
ATOM 735 C C . TRP A 1 89 ? 5.037 2.892 -1.722 1.00 97.81 89 TRP A C 1
ATOM 737 O O . TRP A 1 89 ? 4.500 3.786 -1.067 1.00 97.81 89 TRP A O 1
ATOM 747 N N . GLY A 1 90 ? 6.327 2.592 -1.545 1.00 97.56 90 GLY A N 1
ATOM 748 C CA . GLY A 1 90 ? 7.191 3.309 -0.604 1.00 97.56 90 GLY A CA 1
ATOM 749 C C . GLY A 1 90 ? 7.349 4.793 -0.945 1.00 97.56 90 GLY A C 1
ATOM 750 O O . GLY A 1 90 ? 7.288 5.644 -0.055 1.00 97.56 90 GLY A O 1
ATOM 751 N N . TRP A 1 91 ? 7.505 5.120 -2.229 1.00 97.81 91 TRP A N 1
ATOM 752 C CA . TRP A 1 91 ? 7.503 6.503 -2.705 1.00 97.81 91 TRP A CA 1
ATOM 753 C C . TRP A 1 91 ? 6.143 7.169 -2.519 1.00 97.81 91 TRP A C 1
ATOM 755 O O . TRP A 1 91 ? 6.102 8.305 -2.051 1.00 97.81 91 TRP A O 1
ATOM 765 N N . ALA A 1 92 ? 5.042 6.456 -2.763 1.00 97.44 92 ALA A N 1
ATOM 766 C CA . ALA A 1 92 ? 3.695 6.976 -2.563 1.00 97.44 92 ALA A CA 1
ATOM 767 C C . ALA A 1 92 ? 3.471 7.435 -1.115 1.00 97.44 92 ALA A C 1
ATOM 769 O O . ALA A 1 92 ? 2.948 8.523 -0.885 1.00 97.44 92 ALA A O 1
ATOM 770 N N . ILE A 1 93 ? 3.946 6.662 -0.129 1.00 97.44 93 ILE A N 1
ATOM 771 C CA . ILE A 1 93 ? 3.898 7.048 1.291 1.00 97.44 93 ILE A CA 1
ATOM 772 C C . ILE A 1 93 ? 4.687 8.342 1.540 1.00 97.44 93 ILE A C 1
ATOM 774 O O . ILE A 1 93 ? 4.213 9.223 2.256 1.00 97.44 93 ILE A O 1
ATOM 778 N N . ARG A 1 94 ? 5.892 8.475 0.969 1.00 96.81 94 ARG A N 1
ATOM 779 C CA . ARG A 1 94 ? 6.735 9.674 1.140 1.00 96.81 94 ARG A CA 1
ATOM 780 C C . ARG A 1 94 ? 6.093 10.911 0.513 1.00 96.81 94 ARG A C 1
ATOM 782 O O . ARG A 1 94 ? 6.003 11.941 1.171 1.00 96.81 94 ARG A O 1
ATOM 789 N N . LEU A 1 95 ? 5.599 10.790 -0.717 1.00 96.62 95 LEU A N 1
ATOM 790 C CA . LEU A 1 95 ? 4.916 11.864 -1.443 1.00 96.62 95 LEU A CA 1
ATOM 791 C C . LEU A 1 95 ? 3.611 12.274 -0.748 1.00 96.62 95 LEU A C 1
ATOM 793 O O . LEU A 1 95 ? 3.287 13.461 -0.659 1.00 96.62 95 LEU A O 1
ATOM 797 N N . ALA A 1 96 ? 2.881 11.302 -0.194 1.00 95.38 96 ALA A N 1
ATOM 798 C CA . ALA A 1 96 ? 1.675 11.567 0.576 1.00 95.38 96 ALA A CA 1
ATOM 799 C C . ALA A 1 96 ? 1.961 12.367 1.856 1.00 95.38 96 ALA A C 1
ATOM 801 O O . ALA A 1 96 ? 1.165 13.237 2.198 1.00 95.38 96 ALA A O 1
ATOM 802 N N . LYS A 1 97 ? 3.104 12.124 2.517 1.00 92.88 97 LYS A N 1
ATOM 803 C CA . LYS A 1 97 ? 3.559 12.902 3.684 1.00 92.88 97 LYS A CA 1
ATOM 804 C C . LYS A 1 97 ? 4.054 14.303 3.327 1.00 92.88 97 LYS A C 1
ATOM 806 O O . LYS A 1 97 ? 3.838 15.218 4.105 1.00 92.88 97 LYS A O 1
ATOM 811 N N . ALA A 1 98 ? 4.751 14.451 2.199 1.00 86.56 98 ALA A N 1
ATOM 812 C CA . ALA A 1 98 ? 5.426 15.698 1.838 1.00 86.56 98 ALA A CA 1
ATOM 813 C C . ALA A 1 98 ? 4.482 16.786 1.300 1.00 86.56 98 ALA A C 1
ATOM 815 O O . ALA A 1 98 ? 4.751 17.962 1.488 1.00 86.56 98 ALA A O 1
ATOM 816 N N . GLY A 1 99 ? 3.396 16.412 0.614 1.00 65.19 99 GLY A N 1
ATOM 817 C CA . GLY A 1 99 ? 2.465 17.383 0.019 1.00 65.19 99 GLY A CA 1
ATOM 818 C C . GLY A 1 99 ? 1.269 17.738 0.909 1.00 65.19 99 GLY A C 1
ATOM 819 O O . GLY A 1 99 ? 0.146 17.706 0.398 1.00 65.19 99 GLY A O 1
ATOM 820 N N . GLY A 1 100 ? 1.488 17.914 2.211 1.00 49.47 100 GLY A N 1
ATOM 821 C CA . GLY A 1 100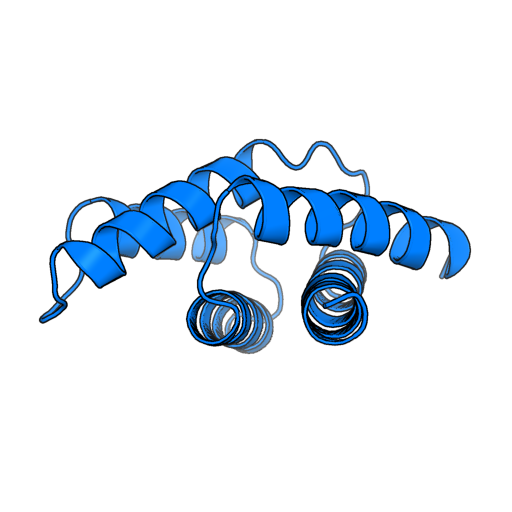 ? 0.480 18.350 3.185 1.00 49.47 100 GLY A CA 1
ATOM 822 C C . GLY A 1 100 ? 0.556 19.846 3.427 1.00 49.47 100 GLY A C 1
ATOM 823 O O . GLY A 1 100 ? 1.698 20.347 3.496 1.00 49.47 100 GLY A O 1
#

Organism: Ammonifex degensii (strain DSM 10501 / KC4) (NCBI:txid429009)

Foldseek 3Di:
DDVVQLQVLLQVLLVLCVVLVADLVLLVVLLVVCVVVQQDVVSSLVVLVCLLPPNPPDDPVSNSNSVSVNVCSVPSPGPDGGVSNSSSSVSSSVSNVPPD

Mean predicted aligned error: 3.47 Å

Secondary structure (DSSP, 8-state):
--HHHHHHHHHHHHHHHHHTT--HHHHHHHHHHHHHTTT-HHHHHHHHHHHHHS-TT--HHHHHHHHHHHHHHHT---S--HHHHHHHHHHHHHHHHHT-